Protein AF-A0A0F9I0R5-F1 (afdb_monomer)

Nearest PDB structures (foldseek):
  3ado-assembly1_A  TM=8.957E-01  e=2.955E-07  Oryctolagus cuniculus
  3f3s-assembly1_A  TM=8.485E-01  e=1.257E-06  Homo sapiens
  4om8-assembly1_A  TM=7.137E-01  e=3.160E-02  Mesorhizobium japonicum MAFF 303099

Foldseek 3Di:
DQVVVVHDDDDDPDDDVCPDVRVVVVQLVQQLLVCQVVVVDFNVVSCCCCVVPCVVVVLQDDPQQVLQVVLPPVGNVSSCVPCVVVVVVVVVPRDRDDPDVVSVVRNVVSCCVVPVPDDPVNVVVVVVVVVVVSVVVNVVVVD

Structure (mmCIF, N/CA/C/O backbone):
data_AF-A0A0F9I0R5-F1
#
_entry.id   AF-A0A0F9I0R5-F1
#
loop_
_atom_site.group_PDB
_atom_site.id
_atom_site.type_symbol
_atom_site.label_atom_id
_atom_site.label_alt_id
_atom_site.label_comp_id
_atom_site.label_asym_id
_atom_site.label_entity_id
_atom_site.label_seq_id
_atom_site.pdbx_PDB_ins_code
_atom_site.Cartn_x
_atom_site.Cartn_y
_atom_site.Cartn_z
_atom_site.occupancy
_atom_site.B_iso_or_equiv
_atom_site.auth_seq_id
_atom_site.auth_comp_id
_atom_site.auth_asym_id
_atom_site.auth_atom_id
_atom_site.pdbx_PDB_model_num
ATOM 1 N N . VAL A 1 1 ? -6.282 -11.100 27.548 1.00 89.12 1 VAL A N 1
ATOM 2 C CA . VAL A 1 1 ? -5.021 -10.323 27.623 1.00 89.12 1 VAL A CA 1
ATOM 3 C C . VAL A 1 1 ? -4.907 -9.281 26.506 1.00 89.12 1 VAL A C 1
ATOM 5 O O . VAL A 1 1 ? -4.881 -8.106 26.827 1.00 89.12 1 VAL A O 1
ATOM 8 N N . TYR A 1 2 ? -4.887 -9.636 25.212 1.00 92.81 2 TYR A N 1
ATOM 9 C CA . TYR A 1 2 ? -4.730 -8.623 24.143 1.00 92.81 2 TYR A CA 1
ATOM 10 C C . TYR A 1 2 ? -5.920 -7.660 23.991 1.00 92.81 2 TYR A C 1
ATOM 12 O O . TYR A 1 2 ? -5.715 -6.453 23.912 1.00 92.81 2 TYR A O 1
ATOM 20 N N . LEU A 1 3 ? -7.154 -8.177 24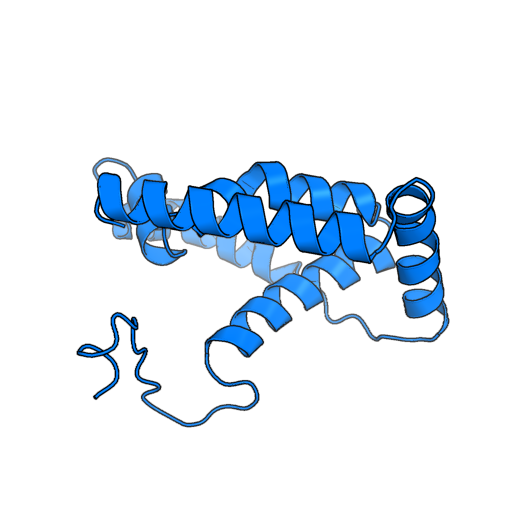.014 1.00 91.50 3 LEU A N 1
ATOM 21 C CA . LEU A 1 3 ? -8.367 -7.349 23.922 1.00 91.50 3 LEU A CA 1
ATOM 22 C C . LEU A 1 3 ? -8.467 -6.339 25.074 1.00 91.50 3 LEU A C 1
ATOM 24 O O . LEU A 1 3 ? -8.764 -5.173 24.850 1.00 91.50 3 LEU A O 1
ATOM 28 N N . SER A 1 4 ? -8.134 -6.764 26.297 1.00 92.75 4 SER A N 1
ATOM 29 C CA . SER A 1 4 ? -8.121 -5.891 27.480 1.00 92.75 4 SER A CA 1
ATOM 30 C C . SER A 1 4 ? -7.047 -4.798 27.422 1.00 92.75 4 SER A C 1
ATOM 32 O O . SER A 1 4 ? -7.129 -3.839 28.175 1.00 92.75 4 SER A O 1
ATOM 34 N N . ALA A 1 5 ? -6.058 -4.923 26.532 1.00 93.25 5 ALA A N 1
ATOM 35 C CA . ALA A 1 5 ? -5.048 -3.899 26.262 1.00 93.25 5 ALA A CA 1
ATOM 36 C C . ALA A 1 5 ? -5.395 -3.033 25.030 1.00 93.25 5 ALA A C 1
ATOM 38 O O . ALA A 1 5 ? -4.513 -2.377 24.475 1.00 93.25 5 ALA A O 1
ATOM 39 N N . GLY A 1 6 ? -6.644 -3.082 24.548 1.00 89.25 6 GLY A N 1
ATOM 40 C CA . GLY A 1 6 ? -7.101 -2.313 23.386 1.00 89.25 6 GLY A CA 1
ATOM 41 C C . GLY A 1 6 ? -6.495 -2.769 22.054 1.00 89.25 6 GLY A C 1
ATOM 42 O O . GLY A 1 6 ? -6.433 -1.991 21.106 1.00 89.25 6 GLY A O 1
ATOM 43 N N . ARG A 1 7 ? -5.994 -4.009 21.968 1.00 93.12 7 ARG A N 1
ATOM 44 C CA . ARG A 1 7 ? -5.436 -4.576 20.729 1.00 93.12 7 ARG A CA 1
ATOM 45 C C . ARG A 1 7 ? -6.489 -5.387 19.982 1.00 93.12 7 ARG A C 1
ATOM 47 O O . ARG A 1 7 ? -7.358 -5.991 20.603 1.00 93.12 7 ARG A O 1
ATOM 54 N N . VAL A 1 8 ? -6.342 -5.472 18.659 1.00 92.81 8 VAL A N 1
ATOM 55 C CA . VAL A 1 8 ? -7.187 -6.292 17.776 1.00 92.81 8 VAL A CA 1
ATOM 56 C C . VAL A 1 8 ? -6.434 -7.582 17.418 1.00 92.81 8 VAL A C 1
ATOM 58 O O . VAL A 1 8 ? -5.597 -7.569 16.515 1.00 92.81 8 VAL A O 1
ATOM 61 N N . PRO A 1 9 ? -6.641 -8.698 18.145 1.00 94.38 9 PRO A N 1
ATOM 62 C CA . PRO A 1 9 ? -5.938 -9.943 17.868 1.00 94.38 9 PRO A CA 1
ATOM 63 C C . PRO A 1 9 ? -6.482 -10.623 16.606 1.00 94.38 9 PRO A C 1
ATOM 65 O O . PRO A 1 9 ? -7.690 -10.692 16.390 1.00 94.38 9 PRO A O 1
ATOM 68 N N . VAL A 1 10 ? -5.586 -11.215 15.814 1.00 94.38 10 VAL A N 1
ATOM 69 C CA . VAL A 1 10 ? -5.932 -12.060 14.662 1.00 94.38 10 VAL A CA 1
ATOM 70 C C . VAL A 1 10 ? -5.459 -13.484 14.929 1.00 94.38 10 VAL A C 1
ATOM 72 O O . VAL A 1 10 ? -4.332 -13.701 15.373 1.00 94.38 10 VAL A O 1
ATOM 75 N N . ARG A 1 11 ? -6.314 -14.474 14.649 1.00 93.94 11 ARG A N 1
ATOM 76 C CA . ARG A 1 11 ? -5.999 -15.894 14.850 1.00 93.94 11 ARG A CA 1
ATOM 77 C C . ARG A 1 11 ? -5.592 -16.559 13.539 1.00 93.94 11 ARG A C 1
ATOM 79 O O . ARG A 1 11 ? -6.432 -16.792 12.671 1.00 93.94 11 ARG A O 1
ATOM 86 N N . ALA A 1 12 ? -4.325 -16.950 13.432 1.00 94.38 12 ALA A N 1
ATOM 87 C CA . ALA A 1 12 ? -3.889 -17.874 12.392 1.00 94.38 12 ALA A CA 1
ATOM 88 C C . ALA A 1 12 ? -4.391 -19.290 12.708 1.00 94.38 12 ALA A C 1
ATOM 90 O O . ALA A 1 12 ? -4.184 -19.802 13.806 1.00 94.38 12 ALA A O 1
ATOM 91 N N . ARG A 1 13 ? -5.081 -19.922 11.750 1.00 96.00 13 ARG A N 1
ATOM 92 C CA . ARG A 1 13 ? -5.563 -21.310 11.896 1.00 96.00 13 ARG A CA 1
ATOM 93 C C . ARG A 1 13 ? -4.461 -22.345 11.683 1.00 96.00 13 ARG A C 1
ATOM 95 O O . ARG A 1 13 ? -4.579 -23.462 12.164 1.00 96.00 13 ARG A O 1
ATOM 102 N N . ARG A 1 14 ? -3.419 -21.967 10.945 1.00 96.25 14 ARG A N 1
ATOM 103 C CA . ARG A 1 14 ? -2.226 -22.766 10.683 1.00 96.25 14 ARG A CA 1
ATOM 104 C C . ARG A 1 14 ? -1.014 -21.852 10.617 1.00 96.25 14 ARG A C 1
ATOM 106 O O . ARG A 1 14 ? -1.150 -20.684 10.243 1.00 96.25 14 ARG A O 1
ATOM 113 N N . GLU A 1 15 ? 0.147 -22.397 10.937 1.00 94.19 15 GLU A N 1
ATOM 114 C CA . GLU A 1 15 ? 1.407 -21.688 10.775 1.00 94.19 15 GLU A CA 1
ATOM 115 C C . GLU A 1 15 ? 1.768 -21.535 9.292 1.00 94.19 15 GLU A C 1
ATOM 117 O O . GLU A 1 15 ? 1.518 -22.420 8.470 1.00 94.19 15 GLU A O 1
ATOM 122 N N . VAL A 1 16 ? 2.324 -20.373 8.952 1.00 93.88 16 VAL A N 1
ATOM 123 C CA . VAL A 1 16 ? 2.832 -20.032 7.622 1.00 93.88 16 VAL A CA 1
ATOM 124 C C . VAL A 1 16 ? 4.008 -19.070 7.772 1.00 93.88 16 VAL A C 1
ATOM 126 O O . VAL A 1 16 ? 3.981 -18.184 8.629 1.00 93.88 16 VAL A O 1
ATOM 129 N N . THR A 1 17 ? 5.010 -19.193 6.901 1.00 92.81 17 THR A N 1
ATOM 130 C CA . THR A 1 17 ? 6.139 -18.255 6.839 1.00 92.81 17 THR A CA 1
ATOM 131 C C . THR A 1 17 ? 5.636 -16.830 6.632 1.00 92.81 17 THR A C 1
ATOM 133 O O . THR A 1 17 ? 4.871 -16.584 5.696 1.00 92.81 17 THR A O 1
ATOM 136 N N . GLY A 1 18 ? 6.068 -15.910 7.500 1.00 89.38 18 GLY A N 1
ATOM 137 C CA . GLY A 1 18 ? 5.668 -14.499 7.481 1.00 89.38 18 GLY A CA 1
ATOM 138 C C . GLY A 1 18 ? 4.317 -14.200 8.145 1.00 89.38 18 GLY A C 1
ATOM 139 O O . GLY A 1 18 ? 3.862 -13.060 8.106 1.00 89.38 18 GLY A O 1
ATOM 140 N N . HIS A 1 19 ? 3.661 -15.186 8.766 1.00 94.62 19 HIS A N 1
ATOM 141 C CA . HIS A 1 19 ? 2.319 -15.026 9.340 1.00 94.62 19 HIS A CA 1
ATOM 142 C C . HIS A 1 19 ? 1.310 -14.467 8.309 1.00 94.62 19 HIS A C 1
ATOM 144 O O . HIS A 1 19 ? 1.548 -14.502 7.106 1.00 94.62 19 HIS A O 1
ATOM 150 N N . ILE A 1 20 ? 0.131 -14.005 8.733 1.00 95.81 20 ILE A N 1
ATOM 151 C CA . ILE A 1 20 ? -0.897 -13.545 7.780 1.00 95.81 20 ILE A CA 1
ATOM 152 C C . ILE A 1 20 ? -0.520 -12.184 7.178 1.00 95.81 20 ILE A C 1
ATOM 154 O O . ILE A 1 20 ? -0.551 -12.023 5.961 1.00 95.81 20 ILE A O 1
ATOM 158 N N . ALA A 1 21 ? -0.140 -11.220 8.024 1.00 94.75 21 ALA A N 1
ATOM 159 C CA . ALA A 1 21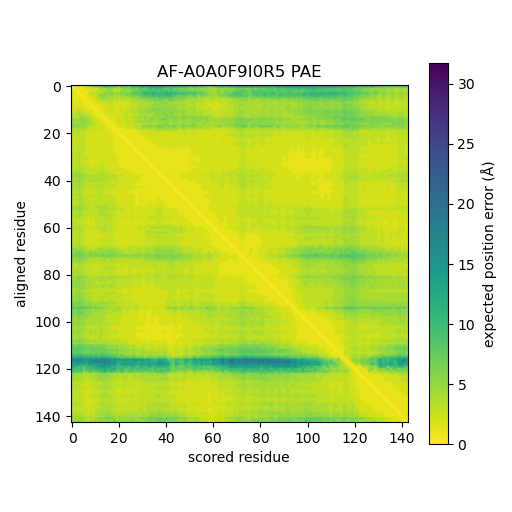 ? 0.118 -9.848 7.597 1.00 94.75 21 ALA A CA 1
ATOM 160 C C . ALA A 1 21 ? 1.304 -9.753 6.625 1.00 94.75 21 ALA A C 1
ATOM 162 O O . ALA A 1 21 ? 1.120 -9.248 5.519 1.00 94.75 21 ALA A O 1
ATOM 163 N N . ASN A 1 22 ? 2.478 -10.308 6.967 1.00 95.62 22 ASN A N 1
ATOM 164 C CA . ASN A 1 22 ? 3.650 -10.158 6.093 1.00 95.62 22 ASN A CA 1
ATOM 165 C C . ASN A 1 22 ? 3.504 -10.944 4.787 1.00 95.62 22 ASN A C 1
ATOM 167 O O . ASN A 1 22 ? 4.110 -10.581 3.787 1.00 95.62 22 ASN A O 1
ATOM 171 N N . ARG A 1 23 ? 2.685 -12.005 4.752 1.00 96.69 23 ARG A N 1
ATOM 172 C CA . ARG A 1 23 ? 2.372 -12.694 3.490 1.00 96.69 23 ARG A CA 1
ATOM 173 C C . ARG A 1 23 ? 1.549 -11.830 2.547 1.00 96.69 23 ARG A C 1
ATOM 175 O O . ARG A 1 23 ? 1.826 -11.825 1.353 1.00 96.69 23 ARG A O 1
ATOM 182 N N . LEU A 1 24 ? 0.548 -11.122 3.069 1.00 96.56 24 LEU A N 1
ATOM 183 C CA . LEU A 1 24 ? -0.281 -10.221 2.267 1.00 96.56 24 LEU A CA 1
ATOM 184 C C . LEU A 1 24 ? 0.533 -9.022 1.771 1.00 96.56 24 LEU A C 1
ATOM 186 O O . LEU A 1 24 ? 0.465 -8.695 0.589 1.00 96.56 24 LEU A O 1
ATOM 190 N N . THR A 1 25 ? 1.347 -8.413 2.638 1.00 96.31 25 THR A N 1
ATOM 191 C CA . THR A 1 25 ? 2.216 -7.301 2.225 1.00 96.31 25 THR A CA 1
ATOM 192 C C . THR A 1 25 ? 3.298 -7.760 1.252 1.00 96.31 25 THR A C 1
ATOM 194 O O . THR A 1 25 ? 3.554 -7.069 0.274 1.00 96.31 25 THR A O 1
ATOM 197 N N . SER A 1 26 ? 3.874 -8.952 1.439 1.00 96.81 26 SER A N 1
ATOM 198 C CA . SER A 1 26 ? 4.836 -9.530 0.493 1.00 96.81 26 SER A CA 1
ATOM 199 C C . SER A 1 26 ? 4.212 -9.821 -0.871 1.00 96.81 26 SER A C 1
ATOM 201 O O . SER A 1 26 ? 4.881 -9.616 -1.878 1.00 96.81 26 SER A O 1
ATOM 203 N N . ALA A 1 27 ? 2.951 -10.261 -0.932 1.00 96.88 27 ALA A N 1
ATOM 204 C CA . ALA A 1 27 ? 2.258 -10.470 -2.202 1.00 96.88 27 ALA A CA 1
ATOM 205 C C . ALA A 1 27 ? 2.065 -9.153 -2.969 1.00 96.88 27 ALA A C 1
ATOM 207 O O . ALA A 1 27 ? 2.360 -9.103 -4.160 1.00 96.88 27 ALA A O 1
ATOM 208 N N . LEU A 1 28 ? 1.636 -8.089 -2.278 1.00 97.38 28 LEU A N 1
ATOM 209 C CA . LEU A 1 28 ? 1.524 -6.751 -2.865 1.00 97.38 28 LEU A CA 1
ATOM 210 C C . LEU A 1 28 ? 2.891 -6.227 -3.323 1.00 97.38 28 LEU A C 1
ATOM 212 O O . LEU A 1 28 ? 3.030 -5.769 -4.451 1.00 97.38 28 LEU A O 1
ATOM 216 N N . TYR A 1 29 ? 3.906 -6.331 -2.464 1.00 98.00 29 TYR A N 1
ATOM 217 C CA . TYR A 1 29 ? 5.243 -5.828 -2.764 1.00 98.00 29 TYR A CA 1
ATOM 218 C C . TYR A 1 29 ? 5.915 -6.593 -3.908 1.00 98.00 29 TYR A C 1
ATOM 220 O O . TYR A 1 29 ? 6.604 -5.995 -4.725 1.00 98.00 29 TYR A O 1
ATOM 228 N N . ARG A 1 30 ? 5.679 -7.907 -4.021 1.00 98.38 30 ARG A N 1
ATOM 229 C CA . ARG A 1 30 ? 6.162 -8.703 -5.157 1.00 98.38 30 ARG A CA 1
ATOM 230 C C . ARG A 1 30 ? 5.665 -8.126 -6.478 1.00 98.38 30 ARG A C 1
ATOM 232 O O . ARG A 1 30 ? 6.447 -8.032 -7.414 1.00 98.38 30 ARG A O 1
ATOM 239 N N . GLU A 1 31 ? 4.391 -7.754 -6.542 1.00 98.31 31 GLU A N 1
ATOM 240 C CA . GLU A 1 31 ? 3.832 -7.158 -7.751 1.00 98.31 31 GLU A CA 1
ATOM 241 C C . GLU A 1 31 ? 4.346 -5.736 -7.978 1.00 98.31 31 GLU A C 1
ATOM 243 O O . GLU A 1 31 ? 4.722 -5.404 -9.093 1.00 98.31 31 GLU A O 1
ATOM 248 N N . ALA A 1 32 ? 4.467 -4.924 -6.926 1.00 98.31 32 ALA A N 1
ATOM 249 C CA . ALA A 1 32 ? 5.081 -3.598 -7.022 1.00 98.31 32 ALA A CA 1
ATOM 250 C C . ALA A 1 32 ? 6.490 -3.660 -7.644 1.00 98.31 32 ALA A C 1
ATOM 252 O O . ALA A 1 32 ? 6.790 -2.919 -8.576 1.00 98.31 32 ALA A O 1
ATOM 253 N N . VAL A 1 33 ? 7.327 -4.599 -7.188 1.00 98.62 33 VAL A N 1
ATOM 254 C CA . VAL A 1 33 ? 8.659 -4.832 -7.766 1.00 98.62 33 VAL A CA 1
ATOM 255 C C . VAL A 1 33 ? 8.567 -5.309 -9.214 1.00 98.62 33 VAL A C 1
ATOM 257 O O . VAL A 1 33 ? 9.376 -4.887 -10.032 1.00 98.62 33 VAL A O 1
ATOM 260 N N . HIS A 1 34 ? 7.606 -6.176 -9.545 1.00 98.62 34 HIS A N 1
ATOM 261 C CA . HIS A 1 34 ? 7.432 -6.661 -10.913 1.0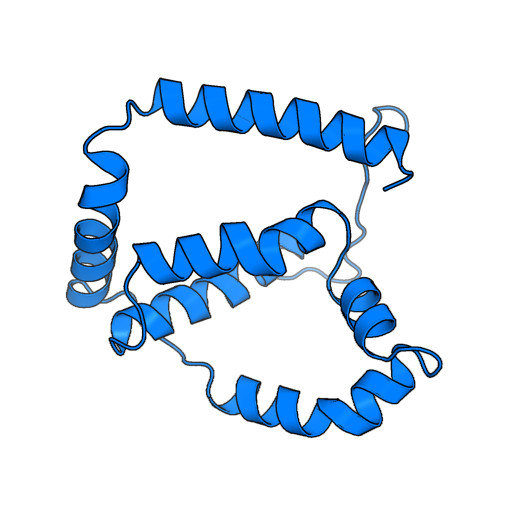0 98.62 34 HIS A CA 1
ATOM 262 C C . HIS A 1 34 ? 7.115 -5.524 -11.885 1.00 98.62 34 HIS A C 1
ATOM 264 O O . HIS A 1 34 ? 7.774 -5.407 -12.912 1.00 98.62 34 HIS A O 1
ATOM 270 N N . LEU A 1 35 ? 6.161 -4.661 -11.525 1.00 98.56 35 LEU A N 1
ATOM 271 C CA . LEU A 1 35 ? 5.756 -3.526 -12.351 1.00 98.56 35 LEU A CA 1
ATOM 272 C C . LEU A 1 35 ? 6.926 -2.574 -12.624 1.00 98.56 35 LEU A C 1
ATOM 274 O O . LEU A 1 35 ? 7.069 -2.092 -13.745 1.00 98.56 35 LEU A O 1
ATOM 278 N N . VAL A 1 36 ? 7.778 -2.333 -11.624 1.00 98.44 36 VAL A N 1
ATOM 279 C CA . VAL A 1 36 ? 8.981 -1.509 -11.803 1.00 98.44 36 VAL A CA 1
ATOM 280 C C . VAL A 1 36 ? 10.012 -2.227 -12.672 1.00 98.44 36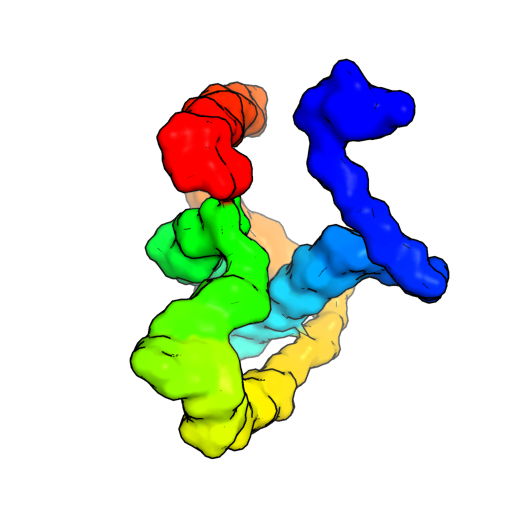 VAL A C 1
ATOM 282 O O . VAL A 1 36 ? 10.499 -1.646 -13.638 1.00 98.44 36 VAL A O 1
ATOM 285 N N . ALA A 1 37 ? 10.315 -3.493 -12.379 1.00 98.25 37 ALA A N 1
ATOM 286 C CA . ALA A 1 37 ? 11.326 -4.264 -13.104 1.00 98.25 37 ALA A CA 1
ATOM 287 C C . ALA A 1 37 ? 11.004 -4.427 -14.603 1.00 98.25 37 ALA A C 1
ATOM 289 O O . ALA A 1 37 ? 11.915 -4.427 -15.424 1.00 98.25 37 ALA A O 1
ATOM 290 N N . GLU A 1 38 ? 9.723 -4.522 -14.966 1.00 98.12 38 GLU A N 1
ATOM 291 C CA . GLU A 1 38 ? 9.269 -4.581 -16.366 1.00 98.12 38 GLU A CA 1
ATOM 292 C C . GLU A 1 38 ? 9.090 -3.192 -17.009 1.00 98.12 38 GLU A C 1
ATOM 294 O O . GLU A 1 38 ? 8.674 -3.083 -18.161 1.00 98.12 38 GLU A O 1
ATOM 299 N N . GLY A 1 39 ? 9.362 -2.109 -16.274 1.00 97.56 39 GLY A N 1
ATOM 300 C CA . GLY A 1 39 ? 9.191 -0.738 -16.761 1.00 97.56 39 GLY A CA 1
ATOM 301 C C . GLY A 1 39 ? 7.731 -0.324 -16.980 1.00 97.56 39 GLY A C 1
ATOM 302 O O . GLY A 1 39 ? 7.474 0.651 -17.682 1.00 97.56 39 GLY A O 1
ATOM 303 N N . ILE A 1 40 ? 6.771 -1.040 -16.385 1.00 98.06 40 ILE A N 1
ATOM 304 C CA . ILE A 1 40 ? 5.332 -0.743 -16.482 1.00 98.06 40 ILE A CA 1
ATOM 305 C C . ILE A 1 40 ? 4.989 0.535 -15.703 1.00 98.06 40 ILE A C 1
ATOM 307 O O . ILE A 1 40 ? 4.117 1.299 -16.116 1.00 98.06 40 ILE A O 1
ATOM 311 N N . ALA A 1 41 ? 5.665 0.773 -14.576 1.00 98.00 41 ALA A N 1
ATOM 31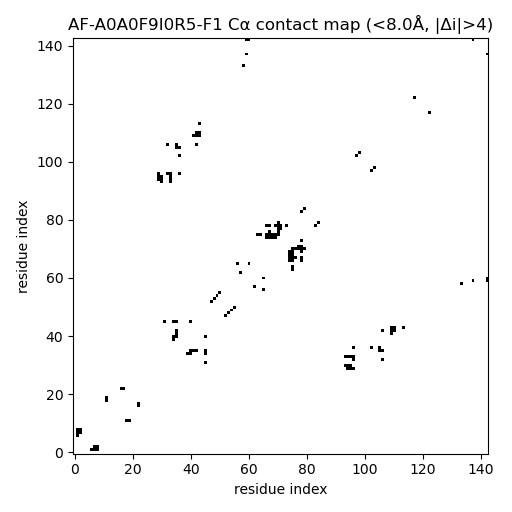2 C CA . ALA A 1 41 ? 5.483 1.966 -13.756 1.00 98.00 41 ALA A CA 1
ATOM 313 C C . ALA A 1 41 ? 6.784 2.373 -13.051 1.00 98.00 41 ALA A C 1
ATOM 315 O O . ALA A 1 41 ? 7.638 1.537 -12.760 1.00 98.00 41 ALA A O 1
ATOM 316 N N . SER A 1 42 ? 6.917 3.665 -12.742 1.00 98.31 42 SER A N 1
ATOM 317 C CA . SER A 1 42 ? 7.984 4.163 -11.871 1.00 98.31 42 SER A CA 1
ATOM 318 C C . SER A 1 42 ? 7.720 3.781 -10.406 1.00 98.31 42 SER A C 1
ATOM 320 O O . SER A 1 42 ? 6.577 3.523 -10.023 1.00 98.31 42 SER A O 1
ATOM 322 N N . VAL A 1 43 ? 8.761 3.780 -9.564 1.00 98.00 43 VAL A N 1
ATOM 323 C CA . VAL A 1 43 ? 8.614 3.577 -8.107 1.00 98.00 43 VAL A CA 1
ATOM 324 C C . VAL A 1 43 ? 7.629 4.592 -7.516 1.00 98.00 43 VAL A C 1
ATOM 326 O O . VAL A 1 43 ? 6.715 4.215 -6.783 1.00 98.00 43 VAL A O 1
ATOM 329 N N . GLU A 1 44 ? 7.761 5.865 -7.903 1.00 96.75 44 GLU A N 1
ATOM 330 C CA . GLU A 1 44 ? 6.871 6.945 -7.471 1.00 96.75 44 GLU A CA 1
ATOM 331 C C . GLU A 1 44 ? 5.411 6.685 -7.867 1.00 96.75 44 GLU A C 1
ATOM 333 O O . GLU A 1 44 ? 4.504 6.848 -7.048 1.00 96.75 44 GLU A O 1
ATOM 338 N N . ASP A 1 45 ? 5.160 6.254 -9.105 1.00 98.12 45 ASP A N 1
ATOM 339 C CA . ASP A 1 45 ? 3.800 5.995 -9.574 1.00 98.12 45 ASP A CA 1
ATOM 340 C C . ASP A 1 45 ? 3.162 4.797 -8.881 1.00 98.12 45 ASP A C 1
ATOM 342 O O . ASP A 1 45 ? 1.970 4.847 -8.569 1.00 98.12 45 ASP A O 1
ATOM 346 N N . VAL A 1 46 ? 3.933 3.746 -8.590 1.00 98.31 46 VAL A N 1
ATOM 347 C CA . VAL A 1 46 ? 3.442 2.601 -7.814 1.00 98.31 46 VAL A CA 1
ATOM 348 C C . VAL A 1 46 ? 3.043 3.045 -6.405 1.00 98.31 46 VAL A C 1
ATOM 350 O O . VAL A 1 46 ? 1.921 2.767 -5.963 1.00 98.31 46 VAL A O 1
ATOM 353 N N . ASP A 1 47 ? 3.905 3.796 -5.720 1.00 96.69 47 ASP A N 1
ATOM 354 C CA . ASP A 1 47 ? 3.628 4.297 -4.373 1.00 96.69 47 ASP A CA 1
ATOM 355 C C . ASP A 1 47 ? 2.438 5.261 -4.357 1.00 96.69 47 ASP A C 1
ATOM 357 O O . ASP A 1 47 ? 1.578 5.184 -3.470 1.00 96.69 47 ASP A O 1
ATOM 361 N N . ARG A 1 48 ? 2.328 6.135 -5.362 1.00 97.06 48 ARG A N 1
ATOM 362 C CA . ARG A 1 48 ? 1.204 7.062 -5.526 1.00 97.06 48 ARG A CA 1
ATOM 363 C C . ARG A 1 48 ? -0.098 6.313 -5.805 1.00 97.06 48 ARG A C 1
ATOM 365 O O . ARG A 1 48 ? -1.113 6.612 -5.171 1.00 97.06 48 ARG A O 1
ATOM 372 N N . ALA A 1 49 ? -0.070 5.313 -6.686 1.00 98.06 49 ALA A N 1
ATOM 373 C CA . ALA A 1 49 ? -1.227 4.483 -6.997 1.00 98.06 49 ALA A CA 1
ATOM 374 C C . ALA A 1 49 ? -1.753 3.773 -5.748 1.00 98.06 49 ALA A C 1
ATOM 376 O O . ALA A 1 49 ? -2.960 3.788 -5.517 1.00 98.06 49 ALA A O 1
ATOM 377 N N . ILE A 1 50 ? -0.877 3.212 -4.907 1.00 97.75 50 ILE A N 1
ATOM 378 C CA . ILE A 1 50 ? -1.287 2.573 -3.651 1.00 97.75 50 ILE A CA 1
ATOM 379 C C . ILE A 1 50 ? -1.767 3.603 -2.632 1.00 97.75 50 ILE A C 1
ATOM 381 O O . ILE A 1 50 ? -2.871 3.454 -2.107 1.00 97.75 50 ILE A O 1
ATOM 385 N N . THR A 1 51 ? -0.984 4.648 -2.370 1.00 96.31 51 THR A N 1
ATOM 386 C CA . THR A 1 51 ? -1.257 5.634 -1.312 1.00 96.31 51 THR A CA 1
ATOM 387 C C . THR A 1 51 ? -2.580 6.361 -1.532 1.00 96.31 51 THR A C 1
ATOM 389 O O . THR A 1 51 ? -3.383 6.459 -0.605 1.00 96.31 51 THR A O 1
ATOM 392 N N . TYR A 1 52 ? -2.836 6.825 -2.758 1.00 96.69 52 TYR A N 1
ATOM 393 C CA . TYR A 1 52 ? -4.025 7.619 -3.090 1.00 96.69 52 TYR A CA 1
ATOM 394 C C . TYR A 1 52 ? -5.153 6.805 -3.732 1.00 96.69 52 TYR A C 1
ATOM 396 O O . TYR A 1 52 ? -6.253 7.320 -3.915 1.00 96.69 52 TYR A O 1
ATOM 404 N N . GLY A 1 53 ? -4.905 5.536 -4.060 1.00 96.38 53 GLY A N 1
ATOM 405 C CA . GLY A 1 53 ? -5.909 4.613 -4.575 1.00 96.38 53 GLY A CA 1
ATOM 406 C C . GLY A 1 53 ? -6.418 3.658 -3.490 1.00 96.38 53 GLY A C 1
ATOM 407 O O . GLY A 1 53 ? -7.142 4.065 -2.575 1.00 96.38 53 GLY A O 1
ATOM 408 N N . PRO A 1 54 ? -6.105 2.351 -3.571 1.00 96.00 54 PRO A N 1
ATOM 409 C CA . PRO A 1 54 ? -6.672 1.360 -2.672 1.00 96.00 54 PRO A CA 1
ATOM 410 C C . PRO A 1 54 ? -6.165 1.467 -1.223 1.00 96.00 54 PRO A C 1
ATOM 412 O O . PRO A 1 54 ? -6.849 0.984 -0.324 1.00 96.00 54 PRO A O 1
ATOM 415 N N . GLY A 1 55 ? -5.034 2.126 -0.959 1.00 96.38 55 GLY A N 1
ATOM 416 C CA . GLY A 1 55 ? -4.515 2.348 0.392 1.00 96.38 55 GLY A CA 1
ATOM 417 C C . GLY A 1 55 ? -5.488 3.114 1.292 1.00 96.38 55 GLY A C 1
ATOM 418 O O . GLY A 1 55 ? -5.671 2.734 2.449 1.00 96.38 55 GLY A O 1
ATOM 419 N N . LEU A 1 56 ? -6.202 4.107 0.746 1.00 95.00 56 LEU A N 1
ATOM 420 C CA . LEU A 1 56 ? -7.216 4.874 1.482 1.00 95.00 56 LEU A CA 1
ATOM 421 C C . LEU A 1 56 ? -8.345 3.980 2.007 1.00 95.00 56 LEU A C 1
ATOM 423 O O . LEU A 1 56 ? -8.703 4.038 3.182 1.00 95.00 56 LEU A O 1
ATOM 427 N N . ARG A 1 57 ? -8.891 3.104 1.155 1.00 95.44 57 ARG A N 1
ATOM 428 C CA . ARG A 1 57 ? -9.942 2.160 1.572 1.00 95.44 57 ARG A CA 1
ATOM 429 C C . ARG A 1 57 ? -9.388 1.044 2.458 1.00 95.44 57 ARG A C 1
ATOM 431 O O . ARG A 1 57 ? -10.078 0.622 3.379 1.00 95.44 57 ARG A O 1
ATOM 438 N N . TRP A 1 58 ? -8.147 0.601 2.251 1.00 96.12 58 TRP A N 1
ATOM 439 C CA . TRP A 1 58 ? -7.516 -0.427 3.090 1.00 96.12 58 TRP A CA 1
ATOM 440 C C . TRP A 1 58 ? -7.214 0.037 4.513 1.00 96.12 58 TRP A C 1
ATOM 442 O O . TRP A 1 58 ? -7.253 -0.774 5.437 1.00 96.12 58 TRP A O 1
ATOM 452 N N . ALA A 1 59 ? -6.985 1.336 4.709 1.00 95.94 59 ALA A N 1
ATOM 453 C CA . ALA A 1 59 ? -6.887 1.931 6.037 1.00 95.94 59 ALA A CA 1
ATOM 454 C C . ALA A 1 59 ? -8.167 1.707 6.868 1.00 95.94 59 ALA A C 1
ATOM 456 O O . ALA A 1 59 ? -8.115 1.565 8.093 1.00 95.94 59 ALA A O 1
ATOM 457 N N . LEU A 1 60 ? -9.322 1.624 6.204 1.00 95.69 60 LEU A N 1
ATOM 458 C CA . LEU A 1 60 ? -10.626 1.469 6.841 1.00 95.69 60 LEU A CA 1
ATOM 459 C C . LEU A 1 60 ? -11.082 0.007 6.873 1.00 95.69 60 LEU A C 1
ATOM 461 O O . LEU A 1 60 ? -11.533 -0.463 7.915 1.00 95.69 60 LEU A O 1
ATOM 465 N N . MET A 1 61 ? -10.921 -0.726 5.769 1.00 95.31 61 MET A N 1
ATOM 466 C CA . MET A 1 61 ? -11.522 -2.045 5.568 1.00 95.31 61 MET A CA 1
ATOM 467 C C . MET A 1 61 ? -10.612 -3.044 4.848 1.00 95.31 61 MET A C 1
ATOM 469 O O . MET A 1 61 ? -9.862 -2.716 3.933 1.00 95.31 61 MET A O 1
ATOM 473 N N . GLY A 1 62 ? -10.745 -4.319 5.220 1.00 95.56 62 GLY A N 1
ATOM 474 C CA . GLY A 1 62 ? -10.052 -5.418 4.550 1.00 95.56 62 GLY A CA 1
ATOM 475 C C . GLY A 1 62 ? -10.556 -5.684 3.120 1.00 95.56 62 GLY A C 1
ATOM 476 O O . GLY A 1 62 ? -11.639 -5.230 2.727 1.00 95.56 62 GLY A O 1
ATOM 477 N N . PRO A 1 63 ? -9.812 -6.487 2.335 1.00 95.69 63 PRO A N 1
ATOM 478 C CA . PRO A 1 63 ? -10.108 -6.713 0.922 1.00 95.69 63 PRO A CA 1
ATOM 479 C C . PRO A 1 63 ? -11.490 -7.338 0.697 1.00 95.69 63 PRO A C 1
ATOM 481 O O . PRO A 1 63 ? -12.225 -6.870 -0.165 1.00 95.69 63 PRO A O 1
ATOM 484 N N . HIS A 1 64 ? -11.889 -8.336 1.493 1.00 97.31 64 HIS A N 1
ATOM 485 C CA . HIS A 1 64 ? -13.171 -9.029 1.300 1.00 97.31 64 HIS A CA 1
ATOM 486 C C . HIS A 1 64 ? -14.386 -8.111 1.477 1.00 97.31 64 HIS A C 1
ATOM 488 O O . HIS A 1 64 ? -15.284 -8.136 0.641 1.00 97.31 64 HIS A O 1
ATOM 494 N N . LEU A 1 65 ? -14.398 -7.264 2.513 1.00 96.56 65 LEU A N 1
ATOM 495 C CA . LEU A 1 65 ? -15.467 -6.274 2.694 1.00 96.56 65 LEU A CA 1
ATOM 496 C C . LEU A 1 65 ? -15.450 -5.233 1.580 1.00 96.56 65 LEU A C 1
ATOM 498 O O . LEU A 1 65 ? -16.504 -4.852 1.081 1.00 96.56 65 LEU A O 1
ATOM 502 N N . THR A 1 66 ? -14.264 -4.828 1.126 1.00 96.19 66 THR A N 1
ATOM 503 C CA . THR A 1 66 ? -14.206 -3.858 0.036 1.00 96.19 66 THR A CA 1
ATOM 504 C C . THR A 1 66 ? -14.780 -4.416 -1.267 1.00 96.19 66 THR A C 1
ATOM 506 O O . THR A 1 66 ? -15.535 -3.736 -1.956 1.00 96.19 66 THR A O 1
ATOM 509 N N . TYR A 1 67 ? -14.458 -5.667 -1.602 1.00 96.38 67 TYR A N 1
ATOM 510 C CA . TYR A 1 67 ? -15.002 -6.326 -2.789 1.00 96.38 67 TYR A CA 1
ATOM 511 C C . TYR A 1 67 ? -16.477 -6.704 -2.634 1.00 96.38 67 TYR A C 1
ATOM 513 O O . TYR A 1 67 ? -17.203 -6.704 -3.622 1.00 96.38 67 TYR A O 1
ATOM 521 N N . HIS A 1 68 ? -16.952 -6.955 -1.409 1.00 97.44 68 HIS A N 1
ATOM 522 C CA . HIS A 1 68 ? -18.384 -7.064 -1.142 1.00 97.44 68 HIS A CA 1
ATOM 523 C C . HIS A 1 68 ? -19.121 -5.789 -1.569 1.00 97.44 68 HIS A C 1
ATOM 525 O O . HIS A 1 68 ? -20.089 -5.881 -2.318 1.00 97.44 68 HIS A O 1
ATOM 531 N N . MET A 1 69 ? -18.633 -4.610 -1.165 1.00 95.56 69 MET A N 1
ATOM 532 C CA . MET A 1 69 ? -19.231 -3.334 -1.582 1.00 95.56 69 MET A CA 1
ATOM 533 C C . MET A 1 69 ? -19.123 -3.105 -3.094 1.00 95.56 69 MET A C 1
ATOM 535 O O . MET A 1 69 ? -20.059 -2.598 -3.706 1.00 95.56 69 MET A O 1
ATOM 539 N N . GLY A 1 70 ? -18.013 -3.523 -3.713 1.00 93.75 70 GLY A N 1
ATOM 540 C CA . GLY A 1 70 ? -17.842 -3.473 -5.169 1.00 93.75 70 GLY A CA 1
ATOM 541 C C . GLY A 1 70 ? -18.846 -4.334 -5.945 1.00 93.75 70 GLY A C 1
ATOM 542 O O . GLY A 1 70 ? -19.055 -4.108 -7.131 1.00 93.75 70 GLY A O 1
ATOM 543 N N . GLY A 1 71 ? -19.489 -5.299 -5.285 1.00 95.44 71 GLY A N 1
ATOM 544 C CA . GLY A 1 71 ? -20.558 -6.109 -5.862 1.00 95.44 71 GLY A CA 1
ATOM 545 C C . GLY A 1 71 ? -21.950 -5.473 -5.816 1.00 95.44 71 GLY A C 1
ATOM 546 O O . GLY A 1 71 ? -22.893 -6.077 -6.327 1.00 95.44 71 GLY A O 1
ATOM 547 N N . GLY A 1 72 ? -22.107 -4.282 -5.230 1.00 95.06 72 GLY A N 1
ATOM 548 C CA . GLY A 1 72 ? -23.392 -3.584 -5.143 1.00 95.06 72 GLY A CA 1
ATOM 549 C C . GLY A 1 72 ? -24.453 -4.378 -4.374 1.00 95.06 72 GLY A C 1
ATOM 550 O O . GLY A 1 72 ? -24.144 -5.069 -3.405 1.00 95.06 72 GLY A O 1
ATOM 551 N N . ALA A 1 73 ? -25.713 -4.309 -4.817 1.00 95.75 73 ALA A N 1
ATOM 552 C CA . ALA A 1 73 ? -26.840 -4.969 -4.145 1.00 95.75 73 ALA A CA 1
ATOM 553 C C . ALA A 1 73 ? -26.697 -6.502 -4.049 1.00 95.75 73 ALA A C 1
ATOM 555 O O . ALA A 1 73 ? -27.209 -7.112 -3.114 1.00 95.75 73 ALA A O 1
ATOM 556 N N . GLY A 1 74 ? -25.981 -7.127 -4.989 1.00 96.56 74 GLY A N 1
ATOM 557 C CA . GLY A 1 74 ? -25.703 -8.566 -4.963 1.00 96.56 74 GLY A CA 1
ATOM 558 C C . GLY A 1 74 ? -24.485 -8.956 -4.113 1.00 96.56 74 GLY A C 1
ATOM 559 O O . GLY A 1 74 ? -24.165 -10.143 -3.986 1.00 96.56 74 GLY A O 1
ATOM 560 N N . GLY A 1 75 ? -23.793 -7.970 -3.534 1.00 97.62 75 GLY A N 1
ATOM 561 C CA . GLY A 1 75 ? -22.674 -8.155 -2.623 1.00 97.62 75 GLY A CA 1
ATOM 562 C C . GLY A 1 75 ? -21.535 -8.990 -3.207 1.00 97.62 75 GLY A C 1
ATOM 563 O O . GLY A 1 75 ? -21.302 -9.059 -4.413 1.00 97.62 75 GLY A O 1
ATOM 564 N N . TYR A 1 76 ? -20.810 -9.675 -2.325 1.00 98.12 76 TYR A N 1
ATOM 565 C CA . TYR A 1 76 ? -19.587 -10.382 -2.707 1.00 98.12 76 TYR A CA 1
ATOM 566 C C . TYR A 1 76 ? -19.810 -11.511 -3.721 1.00 98.12 76 TYR A C 1
ATOM 568 O O . TYR A 1 76 ? -18.958 -11.723 -4.576 1.00 98.12 76 TYR A O 1
ATOM 576 N N . ARG A 1 77 ? -20.959 -12.203 -3.674 1.00 98.25 77 ARG A N 1
ATOM 577 C CA . ARG A 1 77 ? -21.311 -13.223 -4.676 1.00 98.25 77 ARG A CA 1
ATOM 578 C C . ARG A 1 77 ? -21.393 -12.599 -6.064 1.00 98.25 77 ARG A C 1
ATOM 580 O O . ARG A 1 77 ? -20.715 -13.063 -6.967 1.00 98.25 77 ARG A O 1
ATOM 587 N N . HIS A 1 78 ? -22.154 -11.516 -6.200 1.00 98.31 78 HIS A N 1
ATOM 588 C CA . HIS A 1 78 ? -22.296 -10.818 -7.472 1.00 98.31 78 HIS A CA 1
ATOM 589 C C . HIS A 1 78 ? -20.950 -10.302 -7.993 1.00 98.31 78 HIS A C 1
ATOM 591 O O . HIS A 1 78 ? -20.650 -10.491 -9.169 1.00 98.31 78 HIS A O 1
ATOM 597 N N . TYR A 1 79 ? -20.104 -9.750 -7.113 1.00 98.06 79 TYR A N 1
ATOM 598 C CA . TYR A 1 79 ? -18.733 -9.386 -7.476 1.00 98.06 79 TYR A CA 1
ATOM 599 C C . TYR A 1 79 ? -17.956 -10.579 -8.049 1.00 98.06 79 TYR A C 1
ATOM 601 O O . TYR A 1 79 ? -17.346 -10.463 -9.107 1.00 98.06 79 TYR A O 1
ATOM 609 N N . LEU A 1 80 ? -17.968 -11.725 -7.364 1.00 98.25 80 LEU A N 1
ATOM 610 C CA . LEU A 1 80 ? -17.226 -12.911 -7.793 1.00 98.25 80 LEU A CA 1
ATOM 611 C C . LEU A 1 80 ? -17.763 -13.480 -9.109 1.00 98.25 80 LEU A C 1
ATOM 613 O O . LEU A 1 80 ? -16.970 -13.785 -9.990 1.00 98.25 80 LEU A O 1
ATOM 617 N N . ASP A 1 81 ? -19.079 -13.568 -9.276 1.00 98.06 81 ASP A N 1
ATOM 618 C CA . ASP A 1 81 ? -19.676 -14.156 -10.478 1.00 98.06 81 ASP A CA 1
ATOM 619 C C . ASP A 1 81 ? -19.427 -13.286 -11.727 1.00 98.06 81 ASP A C 1
ATOM 621 O O . ASP A 1 81 ? -19.215 -13.815 -12.815 1.00 98.06 81 ASP A O 1
ATOM 625 N N . HIS A 1 82 ? -19.401 -11.954 -11.578 1.00 96.75 82 HIS A N 1
ATOM 626 C CA . HIS A 1 82 ? -19.291 -11.025 -12.713 1.00 96.75 82 HIS A CA 1
ATOM 627 C C . HIS A 1 82 ? -17.866 -10.524 -12.957 1.00 96.75 82 HIS A C 1
ATOM 629 O O . HIS A 1 82 ? -17.460 -10.333 -14.101 1.00 96.75 82 HIS A O 1
ATOM 635 N N . LEU A 1 83 ? -17.096 -10.285 -11.892 1.00 97.00 83 LEU A N 1
ATOM 636 C CA . LEU A 1 83 ? -15.746 -9.724 -11.973 1.00 97.00 83 LEU A CA 1
ATOM 637 C C . LEU A 1 83 ? -14.660 -10.739 -11.615 1.00 97.00 83 LEU A C 1
ATOM 639 O O . LEU A 1 83 ? -13.497 -10.482 -11.927 1.00 97.00 83 LEU A O 1
ATOM 643 N N . GLY A 1 84 ? -15.005 -11.893 -11.034 1.00 97.25 84 GLY A N 1
ATOM 644 C CA . GLY A 1 84 ? -14.068 -12.978 -10.726 1.00 97.25 84 GLY A CA 1
ATOM 645 C C . GLY A 1 84 ? -13.222 -13.416 -11.924 1.00 97.25 84 GLY A C 1
ATOM 646 O O . GLY A 1 84 ? -12.000 -13.379 -11.797 1.00 97.25 84 GLY A O 1
ATOM 647 N N . PRO A 1 85 ? -13.804 -13.696 -13.108 1.00 97.75 85 PRO A N 1
ATOM 648 C CA . PRO A 1 85 ? -13.015 -14.065 -14.286 1.00 97.75 85 PRO A CA 1
ATOM 649 C C . PRO A 1 85 ? -11.983 -12.997 -14.676 1.00 97.75 85 PRO A C 1
ATOM 651 O O . PRO A 1 85 ? -10.837 -13.305 -14.990 1.00 97.75 85 PRO A O 1
ATOM 654 N N . THR A 1 86 ? -12.348 -11.713 -14.585 1.00 96.75 86 THR A N 1
ATOM 655 C CA . THR A 1 86 ? -11.409 -10.613 -14.868 1.00 96.75 86 THR A CA 1
ATOM 656 C C . THR A 1 86 ? -10.341 -10.450 -13.783 1.00 96.75 86 THR A C 1
ATOM 658 O O . THR A 1 86 ? -9.238 -9.994 -14.073 1.00 96.75 86 THR A O 1
ATOM 661 N N . GLN A 1 87 ? -10.651 -10.805 -12.531 1.00 96.62 87 GLN A N 1
ATOM 662 C CA . GLN A 1 87 ? -9.678 -10.815 -11.439 1.00 96.62 87 GLN A CA 1
ATOM 663 C C . GLN A 1 87 ? -8.650 -11.922 -11.647 1.00 96.62 87 GLN A C 1
ATOM 665 O O . GLN A 1 87 ? -7.461 -11.656 -11.524 1.00 96.62 87 GLN A O 1
ATOM 670 N N . GLU A 1 88 ? -9.096 -13.127 -12.000 1.00 98.06 88 GLU A N 1
ATOM 671 C CA . GLU A 1 88 ? -8.212 -14.251 -12.308 1.00 98.06 88 GLU A CA 1
ATOM 672 C C . GLU A 1 88 ? -7.315 -13.949 -13.511 1.00 98.06 88 GLU A C 1
ATOM 674 O O . GLU A 1 88 ? -6.118 -14.217 -13.445 1.00 98.06 88 GLU A O 1
ATOM 679 N N . ALA A 1 89 ? -7.852 -13.306 -14.556 1.00 97.94 89 ALA A N 1
ATOM 680 C CA . ALA A 1 89 ? -7.056 -12.844 -15.693 1.00 97.94 89 ALA A CA 1
ATOM 681 C C . ALA A 1 89 ? -5.939 -11.875 -15.261 1.00 97.94 89 ALA A C 1
ATOM 683 O O . ALA A 1 89 ? -4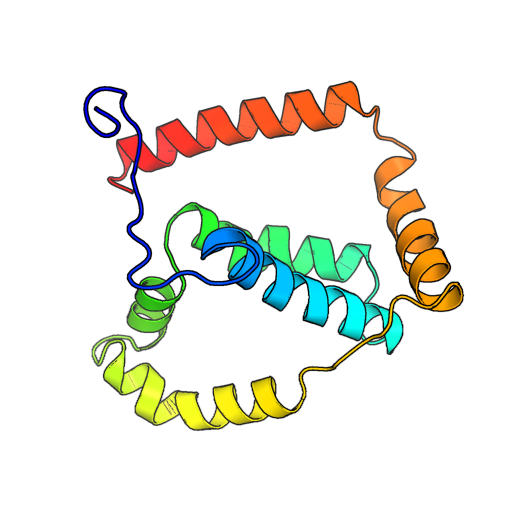.786 -12.089 -15.614 1.00 97.94 89 ALA A O 1
ATOM 684 N N . ARG A 1 90 ? -6.247 -10.874 -14.420 1.00 96.00 90 ARG A N 1
ATOM 685 C CA . ARG A 1 90 ? -5.228 -9.966 -13.856 1.00 96.00 90 ARG A CA 1
ATOM 686 C C . ARG A 1 90 ? -4.205 -10.698 -12.986 1.00 96.00 90 ARG A C 1
ATOM 688 O O . ARG A 1 90 ? -3.025 -10.383 -13.029 1.00 96.00 90 ARG A O 1
ATOM 695 N N . TRP A 1 91 ? -4.634 -11.673 -12.183 1.00 96.88 91 TRP A N 1
ATOM 696 C CA . TRP A 1 91 ? -3.709 -12.452 -11.355 1.00 96.88 91 TRP A CA 1
ATOM 697 C C . TRP A 1 91 ? -2.764 -13.318 -12.182 1.00 96.88 91 TRP A C 1
ATOM 699 O O . TRP A 1 91 ? -1.644 -13.564 -11.739 1.00 96.88 91 TRP A O 1
ATOM 709 N N . ALA A 1 92 ? -3.207 -13.785 -13.351 1.00 97.12 92 ALA A N 1
ATOM 710 C CA . ALA A 1 92 ? -2.379 -14.558 -14.268 1.00 97.12 92 ALA A CA 1
ATOM 711 C C . ALA A 1 92 ? -1.239 -13.724 -14.879 1.00 97.12 92 ALA A C 1
ATOM 713 O O . ALA A 1 92 ? -0.221 -14.294 -15.261 1.00 97.12 92 ALA A O 1
ATOM 714 N N . GLU A 1 93 ? -1.386 -12.398 -14.923 1.00 95.94 93 GLU A N 1
ATOM 715 C CA . GLU A 1 93 ? -0.345 -11.466 -15.370 1.00 95.94 93 GLU A CA 1
ATOM 716 C C . GLU A 1 93 ? 0.649 -11.099 -14.256 1.00 95.94 93 GLU A C 1
ATOM 718 O O . GLU A 1 93 ? 1.685 -10.505 -14.542 1.00 95.94 93 GLU A O 1
ATOM 723 N N . HIS A 1 94 ? 0.385 -11.467 -12.993 1.00 96.12 94 HIS A N 1
ATOM 724 C CA . HIS A 1 94 ? 1.308 -11.166 -11.898 1.00 96.12 94 HIS A CA 1
ATOM 725 C C . HIS A 1 94 ? 2.642 -11.885 -12.055 1.00 96.12 94 HIS A C 1
ATOM 727 O O . HIS A 1 94 ? 2.718 -13.106 -12.223 1.00 96.12 94 HIS A O 1
ATOM 733 N N . GLY A 1 95 ? 3.711 -11.127 -11.853 1.00 93.44 95 GLY A N 1
ATOM 734 C CA . GLY A 1 95 ? 5.059 -11.622 -12.053 1.00 93.44 95 GLY A CA 1
ATOM 735 C C . GLY A 1 95 ? 5.683 -12.317 -10.851 1.00 93.44 95 GLY A C 1
ATOM 736 O O . GLY A 1 95 ? 5.183 -12.358 -9.714 1.00 93.44 95 GLY A O 1
ATOM 737 N N . HIS A 1 96 ? 6.872 -12.852 -11.115 1.00 96.62 96 HIS A N 1
ATOM 738 C CA . HIS A 1 96 ? 7.757 -13.474 -10.133 1.00 96.62 96 HIS A CA 1
ATOM 739 C C . HIS A 1 96 ? 9.163 -12.866 -10.223 1.00 96.62 96 HIS A C 1
ATOM 741 O O . HIS A 1 96 ? 10.112 -13.567 -10.587 1.00 96.62 96 HIS A O 1
ATOM 747 N N . PRO A 1 97 ? 9.313 -11.566 -9.908 1.00 97.31 97 PRO A N 1
ATOM 748 C CA . PRO A 1 97 ? 10.583 -10.879 -10.057 1.00 97.31 97 PRO A CA 1
ATOM 749 C C . PRO A 1 97 ? 11.649 -11.491 -9.146 1.00 97.31 97 PRO A C 1
ATOM 751 O O . PRO A 1 97 ? 11.370 -12.075 -8.090 1.00 97.31 97 PRO A O 1
ATOM 754 N N . ARG A 1 98 ? 12.905 -11.321 -9.554 1.00 97.69 98 ARG A N 1
ATOM 755 C CA . ARG A 1 98 ? 14.080 -11.593 -8.729 1.00 97.69 98 ARG A CA 1
ATOM 756 C C . ARG A 1 98 ? 14.725 -10.265 -8.368 1.00 97.69 98 ARG A C 1
ATOM 758 O O . ARG A 1 98 ? 14.895 -9.414 -9.229 1.00 97.69 98 ARG A O 1
ATOM 765 N N . LEU A 1 99 ? 15.125 -10.120 -7.108 1.00 97.88 99 LEU A N 1
ATOM 766 C CA . LEU A 1 99 ? 15.932 -8.988 -6.649 1.00 97.88 99 LEU A CA 1
ATOM 767 C C . LEU A 1 99 ? 17.388 -9.186 -7.095 1.00 97.88 99 LEU A C 1
ATOM 769 O O . LEU A 1 99 ? 18.261 -9.467 -6.274 1.00 97.88 99 LEU A O 1
ATOM 773 N N . THR A 1 100 ? 17.623 -9.123 -8.406 1.00 98.50 100 THR A N 1
ATOM 774 C CA . THR A 1 100 ? 18.970 -8.999 -8.976 1.00 98.50 100 THR A CA 1
ATOM 775 C C . THR A 1 100 ? 19.555 -7.641 -8.593 1.00 98.50 100 THR A C 1
ATOM 777 O O . THR A 1 100 ? 18.808 -6.749 -8.194 1.00 98.50 100 THR A O 1
ATOM 780 N N . GLU A 1 101 ? 20.871 -7.461 -8.721 1.00 98.56 101 GLU A N 1
ATOM 781 C CA . GLU A 1 101 ? 21.483 -6.150 -8.448 1.00 98.56 101 GLU A CA 1
ATOM 782 C C . GLU A 1 101 ? 20.858 -5.054 -9.320 1.00 98.56 101 GLU A C 1
ATOM 784 O O . GLU A 1 101 ? 20.403 -4.060 -8.780 1.00 98.56 101 GLU A O 1
ATOM 789 N N . ALA A 1 102 ? 20.639 -5.309 -10.615 1.00 98.31 102 ALA A N 1
ATOM 790 C CA . ALA A 1 102 ? 19.978 -4.349 -11.504 1.00 98.31 102 ALA A CA 1
ATOM 791 C C . ALA A 1 102 ? 18.572 -3.929 -11.028 1.00 98.31 102 ALA A C 1
ATOM 793 O O . ALA A 1 102 ? 18.232 -2.752 -11.069 1.00 98.31 102 ALA A O 1
ATOM 794 N N . VAL A 1 103 ? 17.752 -4.874 -10.545 1.00 98.44 103 VAL A N 1
ATOM 795 C CA . VAL A 1 103 ? 16.418 -4.545 -10.008 1.00 98.44 103 VAL A CA 1
ATOM 796 C C . VAL A 1 103 ? 16.534 -3.767 -8.697 1.00 98.44 103 VAL A C 1
ATOM 798 O O . VAL A 1 103 ? 15.746 -2.857 -8.457 1.00 98.44 103 VAL A O 1
ATOM 801 N N . LYS A 1 104 ? 17.498 -4.106 -7.832 1.00 98.69 104 LYS A N 1
ATOM 802 C CA . LYS A 1 104 ? 17.735 -3.351 -6.594 1.00 98.69 104 LYS A CA 1
ATOM 803 C C . LYS A 1 104 ? 18.159 -1.920 -6.902 1.00 98.69 104 LYS A C 1
ATOM 805 O O . LYS A 1 104 ? 17.574 -1.013 -6.323 1.00 98.69 104 LYS A O 1
ATOM 810 N N . ASP A 1 105 ? 19.108 -1.738 -7.815 1.00 98.31 105 ASP A N 1
ATOM 811 C CA . ASP A 1 105 ? 19.607 -0.428 -8.229 1.00 98.31 105 ASP A CA 1
ATOM 812 C C . ASP A 1 105 ? 18.455 0.418 -8.778 1.00 98.31 105 ASP A C 1
ATOM 814 O O . ASP A 1 105 ? 18.207 1.510 -8.279 1.00 98.31 105 ASP A O 1
ATOM 818 N N . GLN A 1 106 ? 17.636 -0.145 -9.673 1.00 98.06 106 GLN A N 1
ATOM 819 C CA . GLN A 1 106 ? 16.459 0.536 -10.217 1.00 98.06 106 GLN A CA 1
ATOM 820 C C . GLN A 1 106 ? 15.454 0.969 -9.132 1.00 98.06 106 GLN A C 1
ATOM 822 O O . GLN A 1 106 ? 14.902 2.069 -9.191 1.00 98.06 106 GLN A O 1
ATOM 827 N N . LEU A 1 107 ? 15.186 0.114 -8.138 1.00 98.31 107 LEU A N 1
ATOM 828 C CA . LEU A 1 107 ? 14.284 0.446 -7.029 1.00 98.31 107 LEU A CA 1
ATOM 829 C C . LEU A 1 107 ? 14.866 1.539 -6.121 1.00 98.31 107 LEU A C 1
ATOM 831 O O . LEU A 1 107 ? 14.121 2.396 -5.648 1.00 98.31 107 LEU A O 1
ATOM 835 N N . VAL A 1 108 ? 16.175 1.495 -5.861 1.00 97.50 108 VAL A N 1
ATOM 836 C CA . VAL A 1 108 ? 16.881 2.477 -5.027 1.00 97.50 108 VAL A CA 1
ATOM 837 C C . VAL A 1 108 ? 16.918 3.833 -5.725 1.00 97.50 108 VAL A C 1
ATOM 839 O O . VAL A 1 108 ? 16.477 4.817 -5.136 1.00 97.50 108 VAL A O 1
ATOM 842 N N . GLU A 1 109 ? 17.352 3.872 -6.984 1.00 96.56 109 GLU A N 1
ATOM 843 C CA . GLU A 1 109 ? 17.381 5.079 -7.816 1.00 96.56 109 GLU A CA 1
ATOM 844 C C . GLU A 1 109 ? 15.982 5.692 -7.950 1.00 96.56 109 GLU A C 1
ATOM 846 O O . GLU A 1 109 ? 15.798 6.897 -7.783 1.00 96.56 109 GLU A O 1
ATOM 851 N N . GLY A 1 110 ? 14.958 4.860 -8.168 1.00 96.06 110 GLY A N 1
ATOM 852 C CA . GLY A 1 110 ? 13.572 5.315 -8.274 1.00 96.06 110 GLY A CA 1
ATOM 853 C C . GLY A 1 110 ? 13.013 5.943 -6.992 1.00 96.06 110 GLY A C 1
ATOM 854 O O . GLY A 1 110 ? 12.040 6.694 -7.060 1.00 96.06 110 GLY A O 1
ATOM 855 N N . LEU A 1 111 ? 13.617 5.669 -5.832 1.00 93.50 111 LEU A N 1
ATOM 856 C CA . LEU A 1 111 ? 13.217 6.242 -4.548 1.00 93.50 111 LEU A CA 1
ATOM 857 C C . LEU A 1 111 ? 13.931 7.570 -4.242 1.00 93.50 111 LEU A C 1
ATOM 859 O O . LEU A 1 111 ? 13.432 8.361 -3.437 1.00 93.50 111 LEU A O 1
ATOM 863 N N . GLU A 1 112 ? 15.070 7.851 -4.883 1.00 91.69 112 GLU A N 1
ATOM 864 C CA . GLU A 1 112 ? 15.864 9.061 -4.631 1.00 91.69 112 GLU A CA 1
ATOM 865 C C . GLU A 1 112 ? 15.060 10.367 -4.747 1.00 91.69 112 GLU A C 1
ATOM 867 O O . GLU A 1 112 ? 15.176 11.194 -3.836 1.00 91.69 112 GLU A O 1
ATOM 872 N N . PRO A 1 113 ? 14.198 10.578 -5.770 1.00 88.44 113 PRO A N 1
ATOM 873 C CA . PRO A 1 113 ? 13.412 11.807 -5.873 1.00 88.44 113 PRO A CA 1
ATOM 874 C C . PRO A 1 113 ? 12.497 12.024 -4.665 1.00 88.44 113 PRO A C 1
ATOM 876 O O . PRO A 1 113 ? 12.381 13.144 -4.170 1.00 88.44 113 PRO A O 1
ATOM 879 N N . ALA A 1 114 ? 11.891 10.950 -4.150 1.00 85.62 114 ALA A N 1
ATOM 880 C CA . ALA A 1 114 ? 11.006 11.011 -2.993 1.00 85.62 114 ALA A CA 1
ATOM 881 C C . ALA A 1 114 ? 11.765 11.30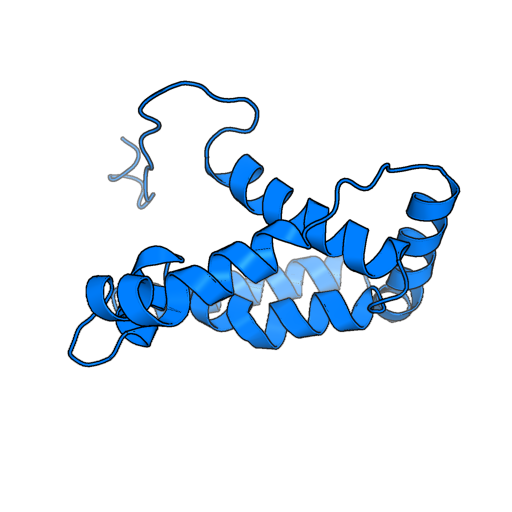7 -1.692 1.00 85.62 114 ALA A C 1
ATOM 883 O O . ALA A 1 114 ? 11.183 11.882 -0.774 1.00 85.62 114 ALA A O 1
ATOM 884 N N . LEU A 1 115 ? 13.043 10.927 -1.601 1.00 88.12 115 LEU A N 1
ATOM 885 C CA . LEU A 1 115 ? 13.877 11.115 -0.411 1.00 88.12 115 LEU A CA 1
ATOM 886 C C . LEU A 1 115 ? 14.673 12.421 -0.416 1.00 88.12 115 LEU A C 1
ATOM 888 O O . LEU A 1 115 ? 15.038 12.898 0.655 1.00 88.12 115 LEU A O 1
ATOM 892 N N . LYS A 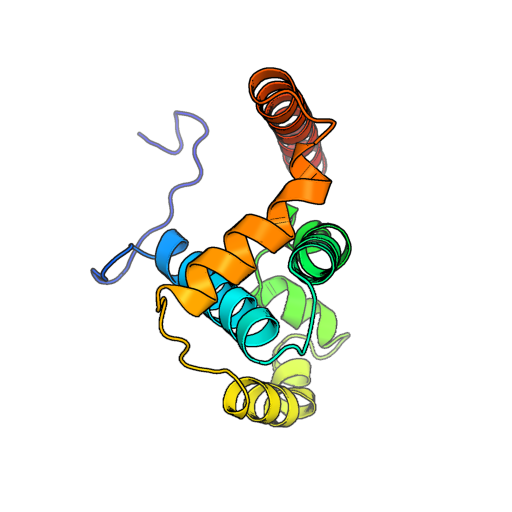1 116 ? 14.928 13.009 -1.589 1.00 85.00 116 LYS A N 1
ATOM 893 C CA . LYS A 1 116 ? 15.796 14.183 -1.761 1.00 85.00 116 LYS A CA 1
ATOM 894 C C . LYS A 1 116 ? 15.454 15.351 -0.830 1.00 85.00 116 LYS A C 1
ATOM 896 O O . LYS A 1 116 ? 16.358 15.961 -0.269 1.00 85.00 116 LYS A O 1
ATOM 901 N N . ASP A 1 117 ? 14.164 15.624 -0.645 1.00 77.19 117 ASP A N 1
ATOM 902 C CA . ASP A 1 117 ? 13.665 16.741 0.170 1.00 77.19 117 ASP A CA 1
ATOM 903 C C . ASP A 1 117 ? 13.058 16.279 1.509 1.00 77.19 117 ASP A C 1
ATOM 905 O O . ASP A 1 117 ? 12.307 17.013 2.155 1.00 77.19 117 ASP A O 1
ATOM 909 N N . GLN A 1 118 ? 13.338 15.042 1.929 1.00 78.00 118 GLN A N 1
ATOM 910 C CA . GLN A 1 118 ? 12.773 14.450 3.137 1.00 78.00 118 GLN A CA 1
ATOM 911 C C . GLN A 1 118 ? 13.862 14.132 4.165 1.00 78.00 118 GLN A C 1
ATOM 913 O O . GLN A 1 118 ? 14.716 13.274 3.954 1.00 78.00 118 GLN A O 1
ATOM 918 N N . ASP A 1 119 ? 13.765 14.741 5.344 1.00 84.38 119 ASP A N 1
ATOM 919 C CA . ASP A 1 119 ? 14.474 14.239 6.518 1.00 84.38 119 ASP A CA 1
ATOM 920 C C . ASP A 1 119 ? 13.785 12.964 7.047 1.00 84.38 119 ASP A C 1
ATOM 922 O O . ASP A 1 119 ? 12.555 12.901 7.163 1.00 84.38 119 ASP A O 1
ATOM 926 N N . ARG A 1 120 ? 14.571 11.927 7.367 1.00 77.62 120 ARG A N 1
ATOM 927 C CA . ARG A 1 120 ? 14.046 10.612 7.779 1.00 77.62 120 ARG A CA 1
ATOM 928 C C . ARG A 1 120 ? 13.192 10.713 9.039 1.00 77.62 120 ARG A C 1
ATOM 930 O O . ARG A 1 120 ? 12.145 10.067 9.134 1.00 77.62 120 ARG A O 1
ATOM 937 N N . ASP A 1 121 ? 13.645 11.493 10.012 1.00 83.25 121 ASP A N 1
ATOM 938 C CA . ASP A 1 121 ? 12.958 11.609 11.293 1.00 83.25 121 ASP A CA 1
ATOM 939 C C . ASP A 1 121 ? 11.672 12.434 11.129 1.00 83.25 121 ASP A C 1
ATOM 941 O O . ASP A 1 121 ? 10.625 12.079 11.675 1.00 83.25 121 ASP A O 1
ATOM 945 N N . THR A 1 122 ? 11.696 13.436 10.250 1.00 86.50 122 THR A N 1
ATOM 946 C CA . THR A 1 122 ? 10.513 14.190 9.814 1.00 86.50 122 THR A CA 1
ATOM 947 C C . THR A 1 122 ? 9.486 13.298 9.107 1.00 86.50 122 THR A C 1
ATOM 949 O O . THR A 1 122 ? 8.290 13.372 9.410 1.00 86.50 122 THR A O 1
ATOM 952 N N . LEU A 1 123 ? 9.922 12.402 8.213 1.00 89.00 123 LEU A N 1
ATOM 953 C CA . LEU A 1 123 ? 9.052 11.426 7.545 1.00 89.00 123 LEU A CA 1
ATOM 954 C C . LEU A 1 123 ? 8.340 10.511 8.541 1.00 89.00 123 LEU A C 1
ATOM 956 O O . LEU A 1 123 ? 7.121 10.322 8.458 1.00 89.00 123 LEU A O 1
ATOM 960 N N . ALA A 1 124 ? 9.102 9.950 9.481 1.00 91.69 124 ALA A N 1
ATOM 961 C CA . ALA A 1 124 ? 8.574 9.064 10.507 1.00 91.69 124 ALA A CA 1
ATOM 962 C C . ALA A 1 124 ? 7.580 9.801 11.414 1.00 91.69 124 ALA A C 1
ATOM 964 O O . ALA A 1 124 ? 6.462 9.321 11.604 1.00 91.69 124 ALA A O 1
ATOM 965 N N . ALA A 1 125 ? 7.936 10.998 11.890 1.00 94.31 125 ALA A N 1
ATOM 966 C CA . ALA A 1 125 ? 7.072 11.814 12.737 1.00 94.31 125 ALA A CA 1
ATOM 967 C C . ALA A 1 125 ? 5.753 12.178 12.036 1.00 94.31 125 ALA A C 1
ATOM 969 O O . ALA A 1 125 ? 4.677 12.036 12.622 1.00 94.31 125 ALA A O 1
ATOM 970 N N . ARG A 1 126 ? 5.813 12.578 10.757 1.00 93.44 126 ARG A N 1
ATOM 971 C CA . ARG A 1 126 ? 4.622 12.874 9.946 1.00 93.44 126 ARG A CA 1
ATOM 972 C C . ARG A 1 126 ? 3.721 11.650 9.797 1.00 93.44 126 ARG A C 1
ATOM 974 O O . ARG A 1 126 ? 2.508 11.761 9.977 1.00 93.44 126 ARG A O 1
ATOM 981 N N . ARG A 1 127 ? 4.299 10.486 9.476 1.00 94.94 127 ARG A N 1
ATOM 982 C CA . ARG A 1 127 ? 3.555 9.224 9.358 1.00 94.94 127 ARG A CA 1
ATOM 983 C C . ARG A 1 127 ? 2.879 8.870 10.679 1.00 94.94 127 ARG A C 1
ATOM 985 O O . ARG A 1 127 ? 1.694 8.557 10.683 1.00 94.94 127 ARG A O 1
ATOM 992 N N . ASP A 1 128 ? 3.609 8.923 11.784 1.00 97.25 128 ASP A N 1
ATOM 993 C CA . ASP A 1 128 ? 3.101 8.487 13.085 1.00 97.25 128 ASP A CA 1
ATOM 994 C C . ASP A 1 128 ? 1.976 9.405 13.581 1.00 97.25 128 ASP A C 1
ATOM 996 O O . ASP A 1 128 ? 0.938 8.912 14.029 1.00 97.25 128 ASP A O 1
ATOM 1000 N N . ALA A 1 129 ? 2.107 10.723 13.397 1.00 97.25 129 ALA A N 1
ATOM 1001 C CA . ALA A 1 129 ? 1.030 11.674 13.671 1.00 97.25 129 ALA A CA 1
ATOM 1002 C C . ALA A 1 129 ? -0.227 11.384 12.827 1.00 97.25 129 ALA A C 1
ATOM 1004 O O . ALA A 1 129 ? -1.341 11.347 13.358 1.00 97.25 129 ALA A O 1
ATOM 1005 N N . ALA A 1 130 ? -0.059 11.110 11.527 1.00 97.00 130 ALA A N 1
ATOM 1006 C CA . ALA A 1 130 ? -1.169 10.754 10.644 1.00 97.00 130 ALA A CA 1
ATOM 1007 C C . ALA A 1 130 ? -1.829 9.420 11.037 1.00 97.00 130 ALA A C 1
ATOM 1009 O O . ALA A 1 130 ? -3.054 9.302 10.993 1.00 97.00 130 ALA A O 1
ATOM 1010 N N . LEU A 1 131 ? -1.050 8.427 11.478 1.00 97.19 131 LEU A N 1
ATOM 1011 C CA . LEU A 1 131 ? -1.575 7.148 11.962 1.00 97.19 131 LEU A CA 1
ATOM 1012 C C . LEU A 1 131 ? -2.401 7.314 13.243 1.00 97.19 131 LEU A C 1
ATOM 1014 O O . LEU A 1 131 ? -3.448 6.682 13.370 1.00 97.19 131 LEU A O 1
ATOM 1018 N N . VAL A 1 132 ? -1.991 8.185 14.170 1.00 97.38 132 VAL A N 1
ATOM 1019 C CA . VAL A 1 132 ? -2.785 8.502 15.373 1.00 97.38 132 VAL A CA 1
ATOM 1020 C C . VAL A 1 132 ? -4.120 9.153 15.003 1.00 97.38 132 VAL A C 1
ATOM 1022 O O . VAL A 1 132 ? -5.167 8.774 15.540 1.00 97.38 132 VAL A O 1
ATOM 1025 N N . ALA A 1 133 ? -4.108 10.095 14.057 1.00 97.81 133 ALA A N 1
ATOM 1026 C CA . ALA A 1 133 ? -5.332 10.706 13.547 1.00 97.81 133 ALA A CA 1
ATOM 1027 C C . ALA A 1 133 ? -6.243 9.662 12.880 1.00 97.81 133 ALA A C 1
ATOM 1029 O O . ALA A 1 133 ? -7.432 9.589 13.186 1.00 97.81 133 ALA A O 1
ATOM 1030 N N . LEU A 1 134 ? -5.679 8.785 12.045 1.00 97.31 134 LEU A N 1
ATOM 1031 C CA . LEU A 1 134 ? -6.414 7.703 11.394 1.00 97.31 134 LEU A CA 1
ATOM 1032 C C . LEU A 1 134 ? -7.028 6.724 12.404 1.00 97.31 134 LEU A C 1
ATOM 1034 O O . LEU A 1 134 ? -8.167 6.306 12.227 1.00 97.31 134 LEU A O 1
ATOM 1038 N N . LEU A 1 135 ? -6.315 6.369 13.476 1.00 95.88 135 LEU A N 1
ATOM 1039 C CA . LEU A 1 135 ? -6.867 5.525 14.542 1.00 95.88 135 LEU A CA 1
ATOM 1040 C C . LEU A 1 135 ? -8.082 6.175 15.213 1.00 95.88 135 LEU A C 1
ATOM 1042 O O . LEU A 1 135 ? -9.041 5.477 15.539 1.00 95.88 135 LEU A O 1
ATOM 1046 N N . SER A 1 136 ? -8.058 7.499 15.384 1.00 96.31 136 SER A N 1
ATOM 1047 C CA . SER A 1 136 ? -9.205 8.242 15.911 1.00 96.31 136 SER A CA 1
ATOM 1048 C C . SER A 1 136 ? -10.381 8.193 14.938 1.00 96.31 136 SER A C 1
ATOM 1050 O O . SER A 1 136 ? -11.467 7.797 15.340 1.00 96.31 136 SER A O 1
ATOM 1052 N N . VAL A 1 137 ? -10.146 8.447 13.645 1.00 97.06 137 VAL A N 1
ATOM 1053 C CA . VAL A 1 137 ? -11.170 8.310 12.592 1.00 97.06 137 VAL A CA 1
ATOM 1054 C C . VAL A 1 137 ? -11.777 6.907 12.585 1.00 97.06 137 VAL A C 1
ATOM 1056 O O . VAL A 1 137 ? -12.995 6.760 12.547 1.00 97.06 137 VAL A O 1
ATOM 1059 N N . LYS A 1 138 ? -10.953 5.856 12.660 1.00 96.19 138 LYS A N 1
ATOM 1060 C CA . LYS A 1 138 ? -11.453 4.476 12.693 1.00 96.19 138 LYS A CA 1
ATOM 1061 C C . LYS A 1 138 ? -12.375 4.250 13.886 1.00 96.19 138 LYS A C 1
ATOM 1063 O O . LYS A 1 138 ? -13.500 3.804 13.694 1.00 96.19 138 LYS A O 1
ATOM 1068 N N . ARG A 1 139 ? -11.940 4.633 15.088 1.00 93.38 139 ARG A N 1
ATOM 1069 C CA . ARG A 1 139 ? -12.750 4.519 16.306 1.00 93.38 139 ARG A CA 1
ATOM 1070 C C . ARG A 1 139 ? -14.077 5.271 16.178 1.00 93.38 139 ARG A C 1
ATOM 1072 O O . ARG A 1 139 ? -15.117 4.705 16.496 1.00 93.38 139 ARG A O 1
ATOM 1079 N N . ASP A 1 140 ? -14.038 6.515 15.711 1.00 97.06 140 ASP A N 1
ATOM 1080 C CA . ASP A 1 140 ? -15.205 7.401 15.671 1.00 97.06 140 ASP A CA 1
ATOM 1081 C C . ASP A 1 140 ? -16.243 6.945 14.622 1.00 97.06 140 ASP A C 1
ATOM 1083 O O . ASP A 1 140 ? -17.435 7.207 14.771 1.00 97.06 140 ASP A O 1
ATOM 1087 N N . HIS A 1 141 ? -15.810 6.195 13.603 1.00 96.25 141 HIS A N 1
ATOM 1088 C CA . HIS A 1 141 ? -16.669 5.611 12.567 1.00 96.25 141 HIS A CA 1
ATOM 1089 C C . HIS A 1 141 ? -16.921 4.096 12.721 1.00 96.25 141 HIS A C 1
ATOM 1091 O O . HIS A 1 141 ? -17.569 3.499 11.862 1.00 96.25 141 HIS A O 1
ATOM 1097 N N . GLY A 1 142 ? -16.447 3.466 13.800 1.00 91.50 142 GLY A N 1
ATOM 1098 C CA . GLY A 1 142 ? -16.693 2.046 14.086 1.00 91.50 142 GLY A CA 1
ATOM 1099 C C . GLY A 1 142 ? -15.899 1.051 13.226 1.00 91.50 142 GLY A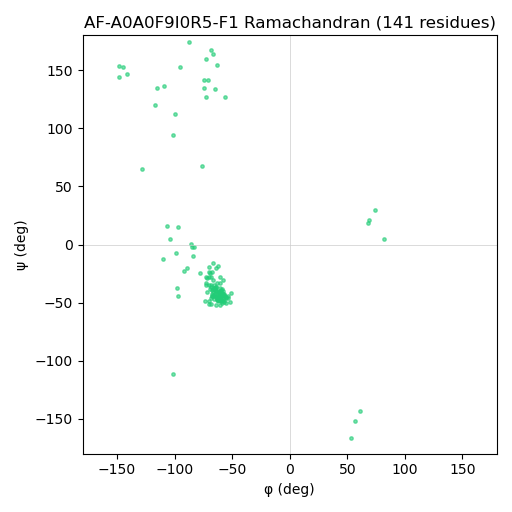 C 1
ATOM 1100 O O . GLY A 1 142 ? -16.389 -0.051 12.971 1.00 91.50 142 GLY A O 1
ATOM 1101 N N . PHE A 1 143 ? -14.697 1.429 12.781 1.00 89.19 143 PHE A N 1
ATOM 1102 C CA . PHE A 1 143 ? -13.735 0.575 12.066 1.00 89.19 143 PHE A CA 1
ATOM 1103 C C . PHE A 1 143 ? -12.634 -0.015 12.957 1.00 89.19 143 PHE A C 1
ATOM 1105 O O . PHE A 1 143 ? -12.375 0.513 14.061 1.00 89.19 143 PHE A O 1
#

Mean predicted aligned error: 3.58 Å

Sequence (143 aa):
VYLSAGRVPVRARREVTGHIANRLTSALYREAVHLVAEGIASVEDVDRAITYGPGLRWALMGPHLTYHMGGGAGGYRHYLDHLGPTQEARWAEHGHPRLTEAVKDQLVEGLEPALKDQDRDTLAARRDAALVALLSVKRDHGF

Radius of gyration: 18.24 Å; Cα contacts (8 Å, |Δi|>4): 81; chains: 1; bounding box: 48×40×44 Å

Organism: NCBI:txid412755

InterPro domains:
  IPR006108 3-hydroxyacyl-CoA dehydrogenase, C-terminal [PF00725] (18-86)
  IPR008927 6-phosphogluconate dehydrogenase-like, C-terminal domain superfamily [SSF48179] (18-106)
  IPR013328 6-phosphogluconate dehydrogenase, domain 2 [G3DSA:1.10.1040.10] (19-142)

Solvent-accessible surface area (backbone atoms only — not comparable to full-atom values): 8313 Å² total; per-residue (Å²): 113,57,62,83,69,77,42,87,86,80,84,76,92,65,91,55,84,62,49,72,66,51,42,54,53,48,55,53,48,42,41,55,51,24,37,39,70,74,65,75,39,53,55,58,54,51,52,47,48,39,58,76,44,62,42,59,54,52,75,64,42,57,70,68,64,52,43,19,60,72,20,52,96,58,22,47,62,42,24,44,76,72,46,34,69,61,49,53,54,55,57,70,69,57,60,81,67,69,90,42,69,69,47,46,50,52,55,53,62,42,44,44,75,75,45,73,87,49,55,70,68,57,52,51,52,53,50,52,56,50,51,55,53,49,52,48,53,29,57,78,70,75,84

pLDDT: mean 95.23, std 4.03, range [77.19, 98.69]

Secondary structure (DSSP, 8-state):
-TGGGT------SS--TTHHHHHHHHHHHHHHHHHHHTTSS-HHHHHHHHHHTHHHHHHH--HHHHHHHHTGGGHHHHHHHHHHHHHHHHHHT-------HHHHHHHHHHHHHHHHT--HHHHHHHHHHHHHHHHHHHHHHT-